Protein 3SO6 (pdb70)

CATH classification: 2.30.29.30

InterPro domains:
  IPR006020 PTB/PI domain [PF00640] (47-168)
  IPR006020 PTB/PI domain [PS01179] (44-168)
  IPR006020 PTB/PI domain [SM00462] (42-176)
  IPR011993 PH-like domain superfamily [G3DSA:2.30.29.30] (42-176)
  IPR051133 Adapter and Engulfment Domain-Containing Protein [PTHR11232] (22-300)

Radius of gyration: 14.36 Å; Cα contacts (8 Å, |Δi|>4): 363; chains: 2; bounding box: 28×32×41 Å

Secondary structure (DSSP, 8-state):
---EEEEEEEEEEEEESSS--HHHHHHHHHHHHHHHHHT-SPPEEEEEEEETTEEEEEETTT--EEEEEEGGGEEEEEE-SSSTTEEEEEEE-SSSS-EEEEEEE-SSHHHHHHHHHHHHHHHHHHHHHHHTT----/-EEEE-TTTT---

GO terms:
  GO:0005515 protein binding (F, IPI)
  GO:0030424 axon (C, IDA)

B-factor: mean 19.25, std 8.83, range [7.83, 61.53]

Solvent-accessible surface area: 8337 Å² total; per-residue (Å²): 64,100,32,82,91,30,94,10,88,52,23,15,81,24,92,7,148,121,43,65,15,66,107,17,0,43,44,0,0,127,106,6,11,58,100,15,158,91,53,76,139,198,41,81,112,2,26,0,61,0,22,0,142,2,0,61,6,32,20,44,158,85,91,124,105,81,42,82,0,39,3,52,30,0,0,10,0,2,4,6,155,142,44,55,104,3,0,0,2,1,2,34,12,136,161,84,153,41,21,33,0,16,0,0,56,5,106,113,118,121,36,0,52,43,0,0,91,20,0,15,84,1,3,132,33,0,53,81,51,85,107,96,108,102,112,7,204,68,52,42,66,82,2,56,0,18,102,91,95,170

Nearest PDB structures (foldseek):
  3so6-assembly1_A  TM=1.007E+00  e=7.460E-27  Rattus norvegicus
  6itu-assembly1_A  TM=9.281E-01  e=2.981E-12  Homo sapiens
  5njk-assembly5_E  TM=9.097E-01  e=2.191E-11  Homo sapiens
  2m38-assembly1_A  TM=8.750E-01  e=4.644E-09  Homo sapiens
  2ela-assembly2_B  TM=8.813E-01  e=1.502E-07  Homo sapiens

Foldseek 3Di:
DAWDKDWWFWLFKDFFDDQDDLVGQQVGVVVSNVCSVVVPDGTFIWMWTAALQAIWIARVVVRHTPDGAGLVFWRDWDCHDPLLQKIWTWGADPVDGIIMIIITGHPDSVVSVVVRVRNVVSNVQNVVCVVVPHHGD/DDDDDDPCVPVDD

Sequence (150 aa):
MEGMVFSLKYLGMTLVEERPKGEELSAAAVKRIVATAKASGKKLQKVTLKVSPRRGIILTDSLTSQQLIENVSIYRISYYCTADKMMHDKVFAYIAQSQQNESLECHAFLCTKRKVAQAVTLTVAQAFKVAFEFWQVSLVPRSINNFDNPVYQKTTT

Organism: Rattus norvegicus (NCBI:txid10116)

Structure (mmCIF, N/CA/C/O backbone):
data_3SO6
#
_entry.id   3SO6
#
_cell.length_a   29.097
_cell.length_b   59.095
_cell.length_c   77.083
_cell.angle_alpha   90.000
_cell.angle_beta   90.000
_cell.angle_gamma   90.000
#
_symmetry.space_group_name_H-M   'P 21 21 21'
#
loop_
_entity.id
_entity.type
_entity.pdbx_description
1 polymer 'LDL receptor adaptor protein'
2 polymer 'Low-density lipoprotein receptor'
3 water water
#
loop_
_atom_site.group_PDB
_atom_site.id
_atom_site.type_symbol
_atom_site.label_atom_id
_atom_site.label_alt_id
_atom_site.label_comp_id
_atom_site.label_asym_id
_atom_site.label_entity_id
_atom_site.label_seq_id
_atom_site.pdbx_PDB_ins_code
_atom_site.Cartn_x
_atom_site.Cartn_y
_atom_site.Cartn_z
_atom_site.occupancy
_atom_site.B_iso_or_equiv
_atom_site.auth_seq_id
_atom_site.auth_comp_id
_atom_site.auth_asym_id
_atom_site.auth_atom_id
_atom_site.pdbx_PDB_model_num
ATOM 1 N N . MET A 1 1 ? 16.035 40.591 17.723 1.00 24.84 42 MET A N 1
ATOM 2 C CA . MET A 1 1 ? 16.339 41.312 16.433 1.00 23.48 42 MET A CA 1
ATOM 3 C C . MET A 1 1 ? 17.648 40.826 15.892 1.00 24.65 42 MET A C 1
ATOM 4 O O . MET A 1 1 ? 18.700 41.104 16.493 1.00 27.69 42 MET A O 1
ATOM 9 N N . GLU A 1 2 ? 17.608 40.222 14.699 1.00 27.30 43 GLU A N 1
ATOM 10 C CA . GLU A 1 2 ? 18.826 39.793 14.017 1.00 28.61 43 GLU A CA 1
ATOM 11 C C . GLU A 1 2 ? 19.492 41.063 13.458 1.00 27.14 43 GLU A C 1
ATOM 12 O O . GLU A 1 2 ? 18.766 41.967 13.023 1.00 28.63 43 GLU A O 1
ATOM 15 N N . GLY A 1 3 ? 20.822 41.176 13.575 1.00 27.41 44 GLY A N 1
ATOM 16 C CA . GLY A 1 3 ? 21.612 42.323 13.024 1.00 26.26 44 GLY A CA 1
ATOM 17 C C . GLY A 1 3 ? 21.566 42.382 11.495 1.00 24.07 44 GLY A C 1
ATOM 18 O O . GLY A 1 3 ? 21.866 41.420 10.793 1.00 28.53 44 GLY A O 1
ATOM 19 N N . MET A 1 4 ? 21.194 43.537 10.983 1.00 19.82 45 MET A N 1
ATOM 20 C CA . MET A 1 4 ? 20.948 43.741 9.572 1.00 17.70 45 MET A CA 1
ATOM 21 C C . MET A 1 4 ? 22.078 44.553 8.981 1.00 17.23 45 MET A C 1
ATOM 22 O O . MET A 1 4 ? 22.540 45.520 9.559 1.00 18.03 45 MET A O 1
ATOM 27 N N . VAL A 1 5 ? 22.477 44.172 7.777 1.00 17.60 46 VAL A N 1
ATOM 28 C CA . VAL A 1 5 ? 23.670 44.712 7.108 1.00 17.49 46 VAL A CA 1
ATOM 29 C C . VAL A 1 5 ? 23.264 45.553 5.895 1.00 17.32 46 VAL A C 1
ATOM 30 O O . VAL A 1 5 ? 22.414 45.117 5.106 1.00 19.46 46 VAL A O 1
ATOM 34 N N . PHE A 1 6 ? 23.848 46.744 5.759 1.00 15.38 47 PHE A N 1
ATOM 35 C CA . PHE A 1 6 ? 23.653 47.603 4.606 1.00 13.94 47 PHE A CA 1
ATOM 36 C C . PHE A 1 6 ? 24.989 48.045 4.086 1.00 14.72 47 PHE A C 1
ATOM 37 O O . PHE A 1 6 ? 25.880 48.414 4.860 1.00 17.90 47 PHE A O 1
ATOM 45 N N . SER A 1 7 ? 25.116 48.057 2.763 1.00 18.03 48 SER A N 1
ATOM 46 C CA . SER A 1 7 ? 26.399 48.425 2.139 1.00 17.74 48 SER A CA 1
ATOM 47 C C . SER A 1 7 ? 26.181 49.797 1.494 1.00 18.22 48 SER A C 1
ATOM 48 O O . SER A 1 7 ? 25.549 49.864 0.449 1.00 18.82 48 SER A O 1
ATOM 51 N N . LEU A 1 8 ? 26.670 50.860 2.126 1.00 14.84 49 LEU A N 1
ATOM 52 C CA . LEU A 1 8 ? 26.356 52.235 1.780 1.00 14.54 49 LEU A CA 1
ATOM 53 C C . LEU A 1 8 ? 27.680 52.999 1.435 1.00 14.65 49 LEU A C 1
ATOM 54 O O . LEU A 1 8 ? 28.777 52.418 1.393 1.00 15.41 49 LEU A O 1
ATOM 59 N N . LYS A 1 9 ? 27.536 54.268 1.087 1.00 14.54 50 LYS A N 1
ATOM 60 C CA . LYS A 1 9 ? 28.682 55.137 0.865 1.00 13.09 50 LYS A CA 1
ATOM 61 C C . LYS A 1 9 ? 28.661 56.205 1.944 1.00 13.22 50 LYS A C 1
ATOM 62 O O . LYS A 1 9 ? 27.597 56.724 2.272 1.00 15.56 50 LYS A O 1
ATOM 68 N N . TYR A 1 10 ? 29.818 56.504 2.576 1.00 13.31 51 TYR A N 1
ATOM 69 C CA . TYR A 1 10 ? 29.894 57.476 3.667 1.00 13.57 51 TYR A CA 1
ATOM 70 C C . TYR A 1 10 ? 30.067 58.875 3.109 1.00 11.90 51 TYR A C 1
ATOM 71 O O . TYR A 1 10 ? 31.015 59.160 2.400 1.00 14.78 51 TYR A O 1
ATOM 80 N N . LEU A 1 11 ? 29.0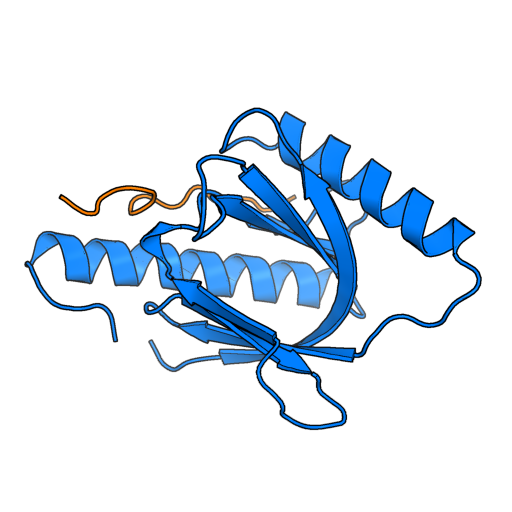93 59.745 3.385 1.00 12.59 52 LEU A N 1
ATOM 81 C CA . LEU A 1 11 ? 29.224 61.138 2.938 1.00 12.50 52 LEU A CA 1
ATOM 82 C C . LEU A 1 11 ? 30.116 61.984 3.840 1.00 12.84 52 LEU A C 1
ATOM 83 O O . LEU A 1 11 ? 30.860 62.848 3.329 1.00 16.01 52 LEU A O 1
ATOM 88 N N . GLY A 1 12 ? 30.081 61.741 5.126 1.00 12.83 53 GLY A N 1
ATOM 89 C CA . GLY A 1 12 ? 30.847 62.529 6.059 1.00 13.01 53 GLY A CA 1
ATOM 90 C C . GLY A 1 12 ? 30.024 62.888 7.298 1.00 10.05 53 GLY A C 1
ATOM 91 O O . GLY A 1 12 ? 28.927 62.343 7.531 1.00 11.09 53 GLY A O 1
ATOM 92 N N . MET A 1 13 ? 30.601 63.789 8.073 1.00 12.72 54 MET A N 1
ATOM 93 C CA . MET A 1 13 ? 30.007 64.191 9.353 1.00 13.73 54 MET A CA 1
ATOM 94 C C . MET A 1 13 ? 30.086 65.683 9.527 1.00 11.66 54 MET A C 1
ATOM 95 O O . MET A 1 13 ? 30.937 66.365 8.941 1.00 15.50 54 MET A O 1
ATOM 100 N N . THR A 1 14 ? 29.199 66.156 10.366 1.00 12.90 55 THR A N 1
ATOM 101 C CA . THR A 1 14 ? 29.252 67.537 10.854 1.00 12.48 55 THR A CA 1
ATOM 102 C C . THR A 1 14 ? 28.770 67.580 12.279 1.00 12.33 55 THR A C 1
ATOM 103 O O . THR A 1 14 ? 27.944 66.745 12.683 1.00 14.36 55 THR A O 1
ATOM 107 N N . LEU A 1 15 ? 29.214 68.525 13.079 1.00 14.78 56 LEU A N 1
ATOM 108 C CA . LEU A 1 15 ? 28.714 68.694 14.479 1.00 14.86 56 LEU A CA 1
ATOM 109 C C . LEU A 1 15 ? 27.311 69.296 14.457 1.00 14.32 56 LEU A C 1
ATOM 110 O O . LEU A 1 15 ? 26.934 70.076 13.544 1.00 17.52 56 LEU A O 1
ATOM 115 N N . VAL A 1 16 ? 26.498 68.939 15.435 1.00 13.40 57 VAL A N 1
ATOM 116 C CA . VAL A 1 16 ? 25.195 69.558 15.627 1.00 14.51 57 VAL A CA 1
ATOM 117 C C . VAL A 1 16 ? 25.127 70.055 17.068 1.00 12.15 57 VAL A C 1
ATOM 118 O O . VAL A 1 16 ? 25.828 69.530 17.953 1.00 14.59 57 VAL A O 1
ATOM 122 N N . GLU A 1 17 ? 24.232 70.993 17.320 1.00 14.58 58 GLU A N 1
ATOM 123 C CA A GLU A 1 17 ? 24.270 71.569 18.671 0.50 15.48 58 GLU A CA 1
ATOM 124 C CA B GLU A 1 17 ? 24.131 71.700 18.620 0.50 14.53 58 GLU A CA 1
ATOM 125 C C . GLU A 1 17 ? 23.266 70.978 19.660 1.00 15.63 58 GLU A C 1
ATOM 126 O O . GLU A 1 17 ? 23.416 71.237 20.881 1.00 16.52 58 GLU A O 1
ATOM 137 N N . ARG A 1 18 ? 22.353 70.129 19.179 1.00 13.42 59 ARG A N 1
ATOM 138 C CA . ARG A 1 18 ? 21.365 69.480 20.029 1.00 14.29 59 ARG A CA 1
ATOM 139 C C . ARG A 1 18 ? 21.214 68.063 19.515 1.00 14.18 59 ARG A C 1
ATOM 140 O O . ARG A 1 18 ? 21.573 67.826 18.330 1.00 14.59 59 ARG A O 1
ATOM 148 N N . PRO A 1 19 ? 20.707 67.134 20.366 1.00 15.33 60 PRO A N 1
ATOM 149 C CA . PRO A 1 19 ? 20.726 65.722 19.903 1.00 14.25 60 PRO A CA 1
ATOM 150 C C . PRO A 1 19 ? 19.565 65.278 18.978 1.00 13.84 60 PRO A C 1
ATOM 151 O O . PRO A 1 19 ? 19.658 64.234 18.310 1.00 14.42 60 PRO A O 1
ATOM 155 N N . LYS A 1 20 ? 18.461 65.995 18.980 1.00 17.01 61 LYS A N 1
ATOM 156 C CA . LYS A 1 20 ? 17.286 65.400 18.335 1.00 19.12 61 LYS A CA 1
ATOM 157 C C . LYS A 1 20 ? 16.521 66.412 17.649 1.00 20.31 61 LYS A C 1
ATOM 158 O O . LYS A 1 20 ? 16.267 67.486 18.212 1.00 24.43 61 LYS A O 1
ATOM 164 N N . GLY A 1 21 ? 16.046 66.084 16.454 1.00 16.49 62 GLY A N 1
ATOM 165 C CA . GLY A 1 21 ? 15.145 66.931 15.746 1.00 16.63 62 GLY A CA 1
ATOM 166 C C . GLY A 1 21 ? 15.487 67.036 14.284 1.00 14.00 62 GLY A C 1
ATOM 167 O O . GLY A 1 21 ? 16.638 67.175 13.836 1.00 14.05 62 GLY A O 1
ATOM 168 N N . GLU A 1 22 ? 14.408 67.123 13.528 1.00 13.07 63 GLU A N 1
ATOM 169 C CA . GLU A 1 22 ? 14.567 67.145 12.099 1.00 13.39 63 GLU A CA 1
ATOM 170 C C . GLU A 1 22 ? 15.195 68.458 11.582 1.00 12.16 63 GLU A C 1
ATOM 171 O O . GLU A 1 22 ? 15.820 68.522 10.493 1.00 13.33 63 GLU A O 1
ATOM 177 N N . GLU A 1 23 ? 14.986 69.539 12.375 1.00 11.31 64 GLU A N 1
ATOM 178 C CA . GLU A 1 23 ? 15.587 70.803 11.944 1.00 12.28 64 GLU A CA 1
ATOM 179 C C . GLU A 1 23 ? 17.118 70.707 11.941 1.00 13.86 64 GLU A C 1
ATOM 180 O O . GLU A 1 23 ? 17.830 71.300 11.083 1.00 15.82 64 GLU A O 1
ATOM 186 N N . LEU A 1 24 ? 17.623 69.942 12.884 1.00 12.43 65 LEU A N 1
ATOM 187 C CA . LEU A 1 24 ? 19.042 69.749 13.053 1.00 14.49 65 LEU A CA 1
ATOM 188 C C . LEU A 1 24 ? 19.564 68.843 11.976 1.00 12.29 65 LEU A C 1
ATOM 189 O O . LEU A 1 24 ? 20.613 69.126 11.362 1.00 12.19 65 LEU A O 1
ATOM 194 N N . SER A 1 25 ? 18.895 67.697 11.801 1.00 12.51 66 SER A N 1
ATOM 195 C CA . SER A 1 25 ? 19.400 66.727 10.841 1.00 11.32 66 SER A CA 1
ATOM 196 C C . SER A 1 25 ? 19.307 67.256 9.420 1.00 10.61 66 SER A C 1
ATOM 197 O O . SER A 1 25 ? 20.190 66.960 8.617 1.00 11.79 66 SER A O 1
ATOM 200 N N . ALA A 1 26 ? 18.214 67.951 9.102 1.00 9.94 67 ALA A N 1
ATOM 201 C CA . ALA A 1 26 ? 18.079 68.469 7.740 1.00 10.21 67 ALA A CA 1
ATOM 202 C C . ALA A 1 26 ? 19.242 69.385 7.421 1.00 10.63 67 ALA A C 1
ATOM 203 O O . ALA A 1 26 ? 19.807 69.319 6.336 1.00 11.78 67 ALA A O 1
ATOM 205 N N . ALA A 1 27 ? 19.585 70.306 8.347 1.00 10.85 68 ALA A N 1
ATOM 206 C CA . ALA A 1 27 ? 20.672 71.248 8.061 1.00 11.15 68 ALA A CA 1
ATOM 207 C C . ALA A 1 27 ? 21.993 70.556 8.016 1.00 10.00 68 ALA A C 1
ATOM 208 O O . ALA A 1 27 ? 22.866 70.878 7.198 1.00 11.38 68 ALA A O 1
ATOM 210 N N . ALA A 1 28 ? 22.179 69.528 8.848 1.00 10.59 69 ALA A N 1
ATOM 211 C CA . ALA A 1 28 ? 23.457 68.806 8.907 1.00 10.58 69 ALA A CA 1
ATOM 212 C C . ALA A 1 28 ? 23.648 68.077 7.565 1.00 10.18 69 ALA A C 1
ATOM 213 O O . ALA A 1 28 ? 24.748 68.068 7.034 1.00 11.16 69 ALA A O 1
ATOM 215 N N . VAL A 1 29 ? 22.610 67.380 7.133 1.00 9.78 70 VAL A N 1
ATOM 216 C CA . VAL A 1 29 ? 22.708 66.606 5.908 1.00 9.16 70 VAL A CA 1
ATOM 217 C C . VAL A 1 29 ? 22.982 67.591 4.762 1.00 10.35 70 VAL A C 1
ATOM 218 O O . VAL A 1 29 ? 23.787 67.273 3.875 1.00 10.85 70 VAL A O 1
ATOM 222 N N . LYS A 1 30 ? 22.345 68.779 4.735 1.00 10.57 71 LYS A N 1
ATOM 223 C CA . LYS A 1 30 ? 22.622 69.719 3.667 1.00 12.13 71 LYS A CA 1
ATOM 224 C C . LYS A 1 30 ? 24.123 70.055 3.630 1.00 11.55 71 LYS A C 1
ATOM 225 O O . LYS A 1 30 ? 24.743 70.106 2.555 1.00 12.73 71 LYS A O 1
ATOM 231 N N . ARG A 1 31 ? 24.724 70.299 4.802 1.00 12.00 72 ARG A N 1
ATOM 232 C CA . ARG A 1 31 ? 26.110 70.673 4.869 1.00 13.17 72 ARG A CA 1
ATOM 233 C C . ARG A 1 31 ? 26.990 69.533 4.422 1.00 11.36 72 ARG A C 1
ATOM 234 O O . ARG A 1 31 ? 27.973 69.762 3.659 1.00 12.54 72 ARG A O 1
ATOM 242 N N . ILE A 1 32 ? 26.714 68.314 4.933 1.00 10.37 73 ILE A N 1
ATOM 243 C CA . ILE A 1 32 ? 27.590 67.197 4.625 1.00 10.83 73 ILE A CA 1
ATOM 244 C C . ILE A 1 32 ? 27.503 66.908 3.122 1.00 9.94 73 ILE A C 1
ATOM 245 O O . ILE A 1 32 ? 28.530 66.629 2.504 1.00 10.83 73 ILE A O 1
ATOM 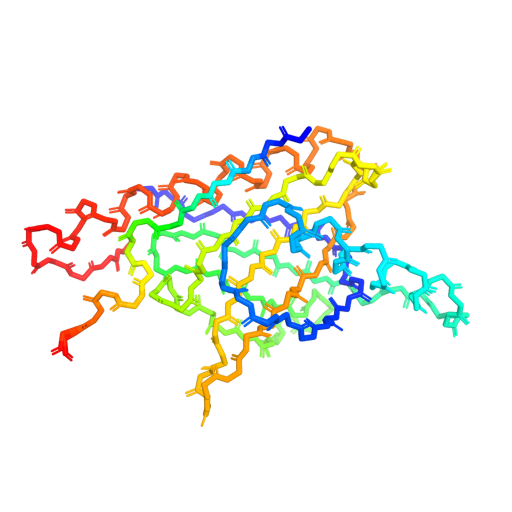250 N N . VAL A 1 33 ? 26.322 66.887 2.559 1.00 10.18 74 VAL A N 1
ATOM 251 C CA . VAL A 1 33 ? 26.196 66.608 1.109 1.00 10.96 74 VAL A CA 1
ATOM 252 C C . VAL A 1 33 ? 26.952 67.660 0.268 1.00 9.43 74 VAL A C 1
ATOM 253 O O . VAL A 1 33 ? 27.641 67.313 -0.668 1.00 10.46 74 VAL A O 1
ATOM 257 N N . ALA A 1 34 ? 26.839 68.944 0.620 1.00 10.56 75 ALA A N 1
ATOM 258 C CA . ALA A 1 34 ? 27.496 69.999 -0.186 1.00 11.07 75 ALA A CA 1
ATOM 259 C C . ALA A 1 34 ? 29.029 69.782 -0.076 1.00 9.76 75 ALA A C 1
ATOM 260 O O . ALA A 1 34 ? 29.736 69.904 -1.093 1.00 11.92 75 ALA A O 1
ATOM 262 N N . THR A 1 35 ? 29.521 69.470 1.118 1.00 10.83 76 THR A N 1
ATOM 263 C CA . THR A 1 35 ? 31.012 69.222 1.276 1.00 13.00 76 THR A CA 1
ATOM 264 C C . THR A 1 35 ? 31.454 68.031 0.464 1.00 11.58 76 THR A C 1
ATOM 265 O O . THR A 1 35 ? 32.459 68.087 -0.227 1.00 14.77 76 THR A O 1
ATOM 269 N N . ALA A 1 36 ? 30.638 66.969 0.418 1.00 12.33 77 ALA A N 1
ATOM 270 C CA . ALA A 1 36 ? 31.054 65.770 -0.302 1.00 11.59 77 ALA A CA 1
ATOM 271 C C . ALA A 1 36 ? 31.054 66.073 -1.792 1.00 12.35 77 ALA A C 1
ATOM 272 O O . ALA A 1 36 ? 31.965 65.626 -2.528 1.00 14.25 77 ALA A O 1
ATOM 274 N N . LYS A 1 37 ? 30.030 66.779 -2.314 1.00 11.55 78 LYS A N 1
ATOM 275 C CA . LYS A 1 37 ? 29.995 67.089 -3.739 1.00 12.10 78 LYS A CA 1
ATOM 276 C C . LYS A 1 37 ? 31.163 67.922 -4.118 1.00 12.45 78 LYS A C 1
ATOM 277 O O . LYS A 1 37 ? 31.635 67.774 -5.245 1.00 14.23 78 LYS A O 1
ATOM 283 N N . ALA A 1 38 ? 31.626 68.824 -3.256 1.00 13.62 79 ALA A N 1
ATOM 284 C CA . ALA A 1 38 ? 32.710 69.724 -3.657 1.00 15.53 79 ALA A CA 1
ATOM 285 C C . ALA A 1 38 ? 34.059 69.026 -3.530 1.00 18.14 79 ALA A C 1
ATOM 286 O O . ALA A 1 38 ? 35.087 69.609 -3.940 1.00 21.67 79 ALA A O 1
ATOM 288 N N . SER A 1 39 ? 34.092 67.790 -3.001 1.00 19.36 80 SER A N 1
ATOM 289 C CA . SER A 1 39 ? 35.347 67.157 -2.618 1.00 20.98 80 SER A CA 1
ATOM 290 C C . SER A 1 39 ? 36.153 66.705 -3.835 1.00 21.29 80 SER A C 1
ATOM 291 O O . SER A 1 39 ? 37.398 66.606 -3.753 1.00 22.40 80 SER A O 1
ATOM 294 N N . GLY A 1 40 ? 35.480 66.425 -4.950 1.00 20.77 81 GLY A N 1
ATOM 295 C CA . GLY A 1 40 ? 36.150 65.847 -6.110 1.00 21.90 81 GLY A CA 1
ATOM 296 C C . GLY A 1 40 ? 36.643 64.428 -5.919 1.00 22.59 81 GLY A C 1
ATOM 297 O O . GLY A 1 40 ? 37.458 63.943 -6.717 1.00 25.50 81 GLY A O 1
ATOM 298 N N . LYS A 1 41 ? 36.164 63.740 -4.879 1.00 21.91 82 LYS A N 1
ATOM 299 C CA . LYS A 1 41 ? 36.613 62.379 -4.532 1.00 23.43 82 LYS A CA 1
ATOM 300 C C . LYS A 1 41 ? 35.431 61.422 -4.490 1.00 21.68 82 LYS A C 1
ATOM 301 O O . LYS A 1 41 ? 34.378 61.758 -3.966 1.00 23.88 82 LYS A O 1
ATOM 306 N N . LYS A 1 42 ? 35.642 60.187 -4.902 1.00 21.86 83 LYS A N 1
ATOM 307 C CA . LYS A 1 42 ? 34.662 59.114 -4.715 1.00 21.57 83 LYS A CA 1
ATOM 308 C C . LYS A 1 42 ? 34.492 58.821 -3.222 1.00 19.17 83 LYS A C 1
ATOM 309 O O . LYS A 1 42 ? 35.447 58.960 -2.437 1.00 19.97 83 LYS A O 1
ATOM 315 N N . LEU A 1 43 ? 33.285 58.515 -2.815 1.00 17.42 84 LEU A N 1
ATOM 316 C CA . LEU A 1 43 ? 32.993 58.241 -1.422 1.00 17.12 84 LEU A CA 1
ATOM 317 C C . LEU A 1 43 ? 33.544 56.903 -0.928 1.00 16.33 84 LEU A C 1
ATOM 318 O O . LEU A 1 43 ? 33.539 55.936 -1.664 1.00 19.11 84 LEU A O 1
ATOM 323 N N . GLN A 1 44 ? 33.900 56.846 0.363 1.00 15.88 85 GLN A N 1
ATOM 324 C CA . GLN A 1 44 ? 34.334 55.575 1.015 1.00 14.02 85 GLN A CA 1
ATOM 325 C C . GLN A 1 44 ? 33.138 54.642 1.130 1.00 14.22 85 GLN A C 1
ATOM 326 O O . GLN A 1 44 ? 32.098 55.039 1.640 1.00 16.62 85 GLN A O 1
ATOM 332 N N . LYS A 1 45 ? 33.306 53.378 0.714 1.00 15.96 86 LYS A N 1
ATOM 333 C CA . LYS A 1 45 ? 32.276 52.374 0.857 1.00 16.02 86 LYS A CA 1
ATOM 334 C C . LYS A 1 45 ? 32.291 51.878 2.313 1.00 16.73 86 LYS A C 1
ATOM 335 O O . LYS A 1 45 ? 33.353 51.476 2.838 1.00 17.48 86 LYS A O 1
ATOM 341 N N . VAL A 1 46 ? 31.158 52.004 2.975 1.00 18.11 87 VAL A N 1
ATOM 342 C CA . VAL A 1 46 ? 31.069 51.569 4.334 1.00 18.32 87 VAL A CA 1
ATOM 343 C C . VAL A 1 46 ? 29.908 50.619 4.517 1.00 18.44 87 VAL A C 1
ATOM 344 O O . VAL A 1 46 ? 28.837 50.849 3.935 1.00 20.77 87 VAL A O 1
ATOM 348 N N . THR A 1 47 ? 30.093 49.618 5.375 1.00 16.12 88 THR A N 1
ATOM 349 C CA . THR A 1 47 ? 29.048 48.676 5.754 1.00 17.76 88 THR A CA 1
ATOM 350 C C . THR A 1 47 ? 28.550 48.990 7.125 1.00 16.23 88 THR A C 1
ATOM 351 O O . THR A 1 47 ? 29.311 49.294 8.017 1.00 17.81 88 THR A O 1
ATOM 355 N N . LEU A 1 48 ? 27.224 49.078 7.241 1.00 16.55 89 LEU A N 1
ATOM 356 C CA . LEU A 1 48 ? 26.575 49.289 8.544 1.00 16.09 89 LEU A CA 1
ATOM 357 C C . LEU A 1 48 ? 25.890 47.992 8.983 1.00 16.92 89 LEU A C 1
ATOM 358 O O . LEU A 1 48 ? 25.117 47.407 8.218 1.00 18.87 89 LEU A O 1
ATOM 363 N N . LYS A 1 49 ? 26.162 47.563 10.206 1.00 16.01 90 LYS A N 1
ATOM 364 C CA . LYS A 1 49 ? 25.453 46.411 10.794 1.00 15.05 90 LYS A CA 1
ATOM 365 C C . LYS A 1 49 ? 24.673 46.954 11.992 1.00 14.00 90 LYS A C 1
ATOM 366 O O . LYS A 1 49 ? 25.258 47.413 13.031 1.00 16.63 90 LYS A O 1
ATOM 370 N N . VAL A 1 50 ? 23.348 46.879 11.874 1.00 11.08 91 VAL A N 1
ATOM 371 C CA . VAL A 1 50 ? 22.430 47.542 12.854 1.00 11.75 91 VAL A CA 1
ATOM 372 C C . VAL A 1 50 ? 21.844 46.446 13.771 1.00 12.58 91 VAL A C 1
ATOM 373 O O . VAL A 1 50 ? 21.301 45.465 13.227 1.00 13.50 91 VAL A O 1
ATOM 377 N N . SER A 1 51 ? 21.950 46.626 15.077 1.00 12.70 92 SER A N 1
ATOM 378 C CA . SER A 1 51 ? 21.243 45.665 15.994 1.00 12.97 92 SER A CA 1
ATOM 379 C C . SER A 1 51 ? 20.915 46.454 17.227 1.00 11.83 92 SER A C 1
ATOM 380 O O . SER A 1 51 ? 21.248 47.643 17.324 1.00 11.93 92 SER A O 1
ATOM 383 N N . PRO A 1 52 ? 20.251 45.826 18.206 1.00 11.81 93 PRO A N 1
ATOM 384 C CA . PRO A 1 52 ? 19.919 46.581 19.432 1.00 11.05 93 PRO A CA 1
ATOM 385 C C . PRO A 1 52 ? 21.189 47.014 20.184 1.00 12.34 93 PRO A C 1
ATOM 386 O O . PRO A 1 52 ? 21.077 47.876 21.060 1.00 13.53 93 PRO A O 1
ATOM 390 N N . ARG A 1 53 ? 22.352 46.443 19.879 1.00 12.63 94 ARG A N 1
ATOM 391 C CA A ARG A 1 53 ? 23.630 46.856 20.474 0.50 12.70 94 ARG A CA 1
ATOM 392 C CA B ARG A 1 53 ? 23.562 46.932 20.571 0.50 13.29 94 ARG A CA 1
ATOM 393 C C . ARG A 1 53 ? 24.115 48.215 19.995 1.00 12.45 94 ARG A C 1
ATOM 394 O O . ARG A 1 53 ? 24.874 48.916 20.678 1.00 14.89 94 ARG A O 1
ATOM 409 N N . GLY A 1 54 ? 23.676 48.604 18.815 1.00 12.15 95 GLY A N 1
ATOM 410 C CA . GLY A 1 54 ? 24.192 49.805 18.146 1.00 14.15 95 GLY A CA 1
ATOM 411 C C . GLY A 1 54 ? 24.474 49.598 16.673 1.00 12.87 95 GLY A C 1
ATOM 412 O O . GLY A 1 54 ? 23.885 48.740 16.046 1.00 13.80 95 GLY A O 1
ATOM 413 N N . ILE A 1 55 ? 25.320 50.468 16.120 1.00 12.76 96 ILE A N 1
ATOM 414 C CA . ILE A 1 55 ? 25.639 50.378 14.713 1.00 13.90 96 ILE A CA 1
ATOM 415 C C . ILE A 1 55 ? 27.142 50.154 14.574 1.00 13.93 96 ILE A C 1
ATOM 416 O O . ILE A 1 55 ? 27.935 50.913 15.152 1.00 16.86 96 ILE A O 1
ATOM 421 N N . ILE A 1 56 ? 27.495 49.066 13.893 1.00 15.56 97 ILE A N 1
ATOM 422 C CA . ILE A 1 56 ? 28.907 48.758 13.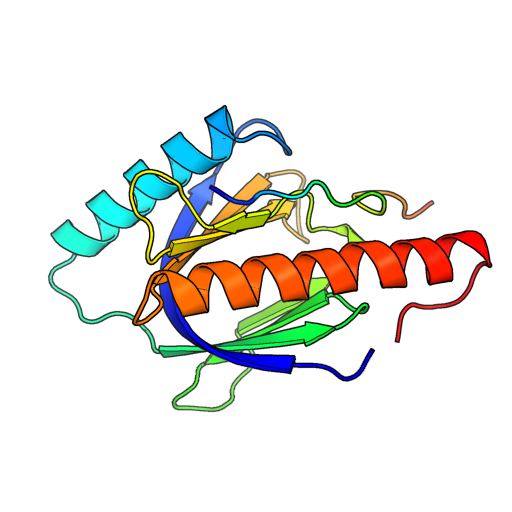621 1.00 15.92 97 ILE A CA 1
ATOM 423 C C . ILE A 1 56 ? 29.198 49.277 12.203 1.00 16.87 97 ILE A C 1
ATOM 424 O O . ILE A 1 56 ? 28.547 48.861 11.242 1.00 17.12 97 ILE A O 1
ATOM 429 N N . LEU A 1 57 ? 30.164 50.193 12.114 1.00 16.11 98 LEU A N 1
ATOM 430 C CA . LEU A 1 57 ? 30.595 50.717 10.817 1.00 16.66 98 LEU A CA 1
ATOM 431 C C . LEU A 1 57 ? 31.937 50.086 10.475 1.00 17.02 98 LEU A C 1
ATOM 432 O O . LEU A 1 57 ? 32.884 50.167 11.257 1.00 17.27 98 LEU A O 1
ATOM 437 N N . THR A 1 58 ? 31.984 49.454 9.310 1.00 15.92 99 THR A N 1
ATOM 438 C CA . THR A 1 58 ? 33.211 48.838 8.814 1.00 17.99 99 THR A CA 1
ATOM 439 C C . THR A 1 58 ? 33.521 49.334 7.445 1.00 19.32 99 THR A C 1
ATOM 440 O O . THR A 1 58 ? 32.628 49.656 6.616 1.00 20.09 99 THR A O 1
ATOM 444 N N . ASP A 1 59 ? 34.812 49.462 7.192 1.00 18.95 100 ASP A N 1
ATOM 445 C CA . ASP A 1 59 ? 35.281 49.873 5.900 1.00 18.74 100 ASP A CA 1
ATOM 446 C C . ASP A 1 59 ? 34.939 48.665 5.002 1.00 19.00 100 ASP A C 1
ATOM 447 O O . ASP A 1 59 ? 35.402 47.522 5.277 1.00 19.92 100 ASP A O 1
ATOM 452 N N . SER A 1 60 ? 34.237 48.859 3.903 1.00 19.73 101 SER A N 1
ATOM 453 C CA . SER A 1 60 ? 33.875 47.699 3.116 1.00 21.22 101 SER A CA 1
ATOM 454 C C . SER A 1 60 ? 35.059 47.006 2.419 1.00 21.83 101 SER A C 1
ATOM 455 O O . SER A 1 60 ? 35.097 45.759 2.348 1.00 23.85 101 SER A O 1
ATOM 458 N N . LEU A 1 61 ? 36.039 47.795 1.951 1.00 20.97 102 LEU A N 1
ATOM 459 C CA . LEU A 1 61 ? 37.196 47.195 1.246 1.00 22.74 102 LEU A CA 1
ATOM 460 C C . LEU A 1 61 ? 37.991 46.256 2.172 1.00 24.39 102 LEU A C 1
ATOM 461 O O . LEU A 1 61 ? 38.365 45.123 1.784 1.00 27.03 102 LEU A O 1
ATOM 466 N N . THR A 1 62 ? 38.274 46.710 3.391 1.00 23.49 103 THR A N 1
ATOM 467 C CA . THR A 1 62 ? 39.207 45.999 4.254 1.00 24.00 103 THR A CA 1
ATOM 468 C C . THR A 1 62 ? 38.495 45.128 5.337 1.00 24.09 103 THR A C 1
ATOM 469 O O . THR A 1 62 ? 39.160 44.325 6.025 1.00 24.24 103 THR A O 1
ATOM 473 N N . SER A 1 63 ? 37.175 45.356 5.537 1.00 22.97 104 SER A N 1
ATOM 474 C CA . SER A 1 63 ? 36.384 44.792 6.650 1.00 21.43 104 SER A CA 1
ATOM 475 C C . SER A 1 63 ? 36.960 45.298 7.943 1.00 22.55 104 SER A C 1
ATOM 476 O O . SER A 1 63 ? 36.622 44.798 9.020 1.00 24.85 104 SER A O 1
ATOM 479 N N . GLN A 1 64 ? 37.763 46.331 7.906 1.00 18.13 105 GLN A N 1
ATOM 480 C CA A GLN A 1 64 ? 38.323 46.865 9.200 0.50 19.35 105 GLN A CA 1
ATOM 481 C CA B GLN A 1 64 ? 38.274 46.836 9.180 0.50 19.50 105 GLN A CA 1
ATOM 482 C C . GLN A 1 64 ? 37.245 47.697 9.926 1.00 18.60 105 GLN A C 1
ATOM 483 O O . GLN A 1 64 ? 36.477 48.508 9.297 1.00 19.73 105 GLN A O 1
ATOM 494 N N . LEU A 1 65 ? 37.218 47.644 11.239 1.00 18.39 106 LEU A N 1
ATOM 495 C CA . LEU A 1 65 ? 36.329 48.484 12.016 1.00 18.72 106 LEU A CA 1
ATOM 496 C C . LEU A 1 65 ? 36.650 49.955 11.855 1.00 18.62 106 LEU A C 1
ATOM 497 O O . LEU A 1 65 ? 37.794 50.324 11.922 1.00 18.80 106 LEU A O 1
ATOM 502 N N . ILE A 1 66 ? 35.614 50.742 11.592 1.00 19.12 107 ILE A N 1
ATOM 503 C CA . ILE A 1 66 ? 35.688 52.184 11.712 1.00 18.61 107 ILE A CA 1
ATOM 504 C C . ILE A 1 66 ? 35.268 52.621 13.106 1.00 18.48 107 ILE A C 1
ATOM 505 O O . ILE A 1 66 ? 36.018 53.345 13.793 1.00 22.14 107 ILE A O 1
ATOM 510 N N . GLU A 1 67 ? 34.055 52.180 13.507 1.00 18.12 108 GLU A N 1
ATOM 511 C CA . GLU A 1 67 ? 33.589 52.533 14.818 1.00 19.10 108 GLU A CA 1
ATOM 512 C C . GLU A 1 67 ? 32.447 51.625 15.188 1.00 17.81 108 GLU A C 1
ATOM 513 O O . GLU A 1 67 ? 31.621 51.332 14.357 1.00 17.80 108 GLU A O 1
ATOM 519 N N . ASN A 1 68 ? 32.453 51.129 16.410 1.00 16.94 109 ASN A N 1
ATOM 520 C CA . ASN A 1 68 ? 31.237 50.503 16.974 1.00 17.59 109 ASN A CA 1
ATOM 521 C C . ASN A 1 68 ? 30.512 51.570 17.789 1.00 17.63 109 ASN A C 1
ATOM 522 O O . ASN A 1 68 ? 31.048 52.072 18.821 1.00 22.42 109 ASN A O 1
ATOM 527 N N . VAL A 1 69 ? 29.330 51.983 17.318 1.00 13.89 110 VAL A N 1
ATOM 528 C CA . VAL A 1 69 ? 28.594 53.058 17.933 1.00 15.20 110 VAL A CA 1
ATOM 529 C C . VAL A 1 69 ? 27.569 52.464 18.889 1.00 13.84 110 VAL A C 1
ATOM 530 O O . VAL A 1 69 ? 26.520 51.935 18.433 1.00 14.85 110 VAL A O 1
ATOM 534 N N . SER A 1 70 ? 27.791 52.605 20.196 1.00 14.78 111 SER A N 1
ATOM 535 C CA . SER A 1 70 ? 26.856 52.044 21.192 1.00 14.91 111 SER A CA 1
ATOM 536 C C . SER A 1 70 ? 25.479 52.637 20.959 1.00 14.41 111 SER A C 1
ATOM 537 O O . SER A 1 70 ? 25.320 53.870 20.795 1.00 15.57 111 SER A O 1
ATOM 540 N N . ILE A 1 71 ? 24.452 51.807 21.113 1.00 13.87 112 ILE A N 1
ATOM 541 C CA . ILE A 1 71 ? 23.054 52.294 21.005 1.00 13.62 112 ILE A CA 1
ATOM 542 C C . ILE A 1 71 ? 22.799 53.453 21.972 1.00 13.70 112 ILE A C 1
ATOM 543 O O . ILE A 1 71 ? 22.013 54.328 21.631 1.00 13.06 112 ILE A O 1
ATOM 548 N N . TYR A 1 72 ? 23.452 53.474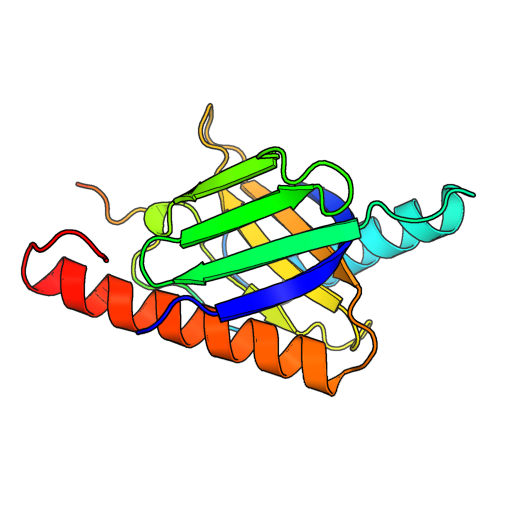 23.149 1.00 13.41 113 TYR A N 1
ATOM 549 C CA . TYR A 1 72 ? 23.162 54.532 24.124 1.00 13.31 113 TYR A CA 1
ATOM 550 C C . TYR A 1 72 ? 23.667 55.904 23.727 1.00 13.59 113 TYR A C 1
ATOM 551 O O . TYR A 1 72 ? 23.254 56.913 24.255 1.00 15.97 113 TYR A O 1
ATOM 560 N N . ARG A 1 73 ? 24.575 55.931 22.762 1.00 14.15 114 ARG A N 1
ATOM 561 C CA . ARG A 1 73 ? 25.107 57.180 22.236 1.00 13.08 114 ARG A CA 1
ATOM 562 C C . ARG A 1 73 ? 24.260 57.808 21.131 1.00 12.79 114 ARG A C 1
ATOM 563 O O . ARG A 1 73 ? 24.519 58.978 20.769 1.00 14.21 114 ARG A O 1
ATOM 571 N N . ILE A 1 74 ? 23.376 57.026 20.466 1.00 12.30 115 ILE A N 1
ATOM 572 C CA . ILE A 1 74 ? 22.710 57.478 19.234 1.00 11.39 115 ILE A CA 1
ATOM 573 C C . ILE A 1 74 ? 21.420 58.127 19.694 1.00 11.66 115 ILE A C 1
ATOM 574 O O . ILE A 1 74 ? 20.642 57.491 20.444 1.00 12.61 115 ILE A O 1
ATOM 579 N N . SER A 1 75 ? 21.207 59.393 19.333 1.00 9.86 116 SER A N 1
ATOM 580 C CA . SER A 1 75 ? 20.002 60.083 19.764 1.00 12.68 116 SER A CA 1
ATOM 581 C C . SER A 1 75 ? 18.910 60.052 18.776 1.00 10.94 116 SER A C 1
ATOM 582 O O . SER A 1 75 ? 17.737 60.165 19.161 1.00 11.72 116 SER A O 1
ATOM 585 N N . TYR A 1 76 ? 19.225 59.921 17.479 1.00 10.80 117 TYR A N 1
ATOM 586 C CA A TYR A 1 76 ? 18.228 60.269 16.429 0.50 10.49 117 TYR A CA 1
ATOM 587 C CA B TYR A 1 76 ? 18.234 60.232 16.450 0.50 10.89 117 TYR A CA 1
ATOM 588 C C . TYR A 1 76 ? 18.676 59.625 15.124 1.00 10.30 117 TYR A C 1
ATOM 589 O O . TYR A 1 76 ? 19.893 59.54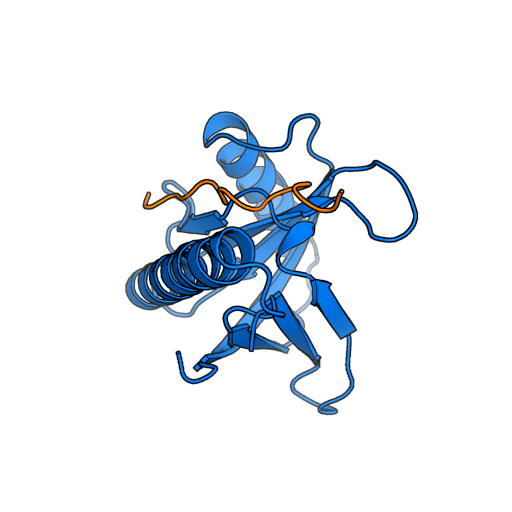3 14.871 1.00 10.23 117 TYR A O 1
ATOM 606 N N . CYS A 1 77 ? 17.731 59.267 14.259 1.00 8.57 118 CYS A N 1
ATOM 607 C CA . CYS A 1 77 ? 18.081 58.905 12.934 1.00 8.88 118 CYS A CA 1
ATOM 608 C C . CYS A 1 77 ? 17.031 59.391 11.945 1.00 10.16 118 CYS A C 1
ATOM 609 O O . CYS A 1 77 ? 15.908 59.681 12.337 1.00 10.66 118 CYS A O 1
ATOM 612 N N . THR A 1 78 ? 17.433 59.440 10.678 1.00 8.79 119 THR A N 1
ATOM 613 C CA . THR A 1 78 ? 16.591 60.051 9.640 1.00 9.09 119 THR A CA 1
ATOM 614 C C . THR A 1 78 ? 16.822 59.471 8.248 1.00 8.06 119 THR A C 1
ATOM 615 O O . THR A 1 78 ? 17.967 59.221 7.895 1.00 9.60 119 THR A O 1
ATOM 619 N N . ALA A 1 79 ? 15.737 59.329 7.488 1.00 10.10 120 ALA A N 1
ATOM 620 C CA . ALA A 1 79 ? 15.814 59.275 6.070 1.00 10.61 120 ALA A CA 1
ATOM 621 C C . ALA A 1 79 ? 15.485 60.729 5.648 1.00 10.62 120 ALA A C 1
ATOM 622 O O . ALA A 1 79 ? 14.339 61.191 5.856 1.00 12.88 120 ALA A O 1
ATOM 624 N N . ASP A 1 80 ? 16.463 61.458 5.135 1.00 11.67 121 ASP A N 1
ATOM 625 C CA . ASP A 1 80 ? 16.284 62.943 4.930 1.00 12.59 121 ASP A CA 1
ATOM 626 C C . ASP A 1 80 ? 15.183 63.270 3.918 1.00 12.67 121 ASP A C 1
ATOM 627 O O . ASP A 1 80 ? 14.973 62.532 2.950 1.00 13.40 121 ASP A O 1
ATOM 632 N N . LYS A 1 81 ? 14.454 64.368 4.170 1.00 12.55 122 LYS A N 1
ATOM 633 C CA . LYS A 1 81 ? 13.399 64.779 3.214 1.00 13.93 122 LYS A CA 1
ATOM 634 C C . LYS A 1 81 ? 13.966 65.335 1.925 1.00 15.11 122 LYS A C 1
ATOM 635 O O . LYS A 1 81 ? 13.587 64.895 0.832 1.00 16.66 122 LYS A O 1
ATOM 641 N N A MET A 1 82 ? 14.830 66.351 2.007 0.50 14.29 123 MET A N 1
ATOM 642 N N B MET A 1 82 ? 14.894 66.289 1.999 0.50 14.62 123 MET A N 1
ATOM 643 C CA A MET A 1 82 ? 15.341 66.985 0.796 0.50 14.68 123 MET A CA 1
ATOM 644 C CA B MET A 1 82 ? 15.330 66.983 0.791 0.50 15.52 123 MET A CA 1
ATOM 645 C C A MET A 1 82 ? 16.243 66.019 0.029 0.50 13.33 123 MET A C 1
ATOM 646 C C B MET A 1 82 ? 16.439 66.272 0.027 0.50 14.49 123 MET A C 1
ATOM 647 O O A MET A 1 82 ? 16.103 65.846 -1.193 0.50 13.50 123 MET A O 1
ATOM 648 O O B MET A 1 82 ? 16.613 66.533 -1.178 0.50 15.83 123 MET A O 1
ATOM 657 N N . HIS A 1 83 ? 17.212 65.436 0.717 1.00 12.56 124 HIS A N 1
ATOM 658 C CA . HIS A 1 83 ? 18.242 64.589 0.058 1.00 11.61 124 HIS A CA 1
ATOM 659 C C . HIS A 1 83 ? 17.790 63.169 0.343 1.00 11.76 124 HIS A C 1
ATOM 660 O O . HIS A 1 83 ? 18.248 62.525 1.310 1.00 11.48 124 HIS A O 1
ATOM 667 N N . ASP A 1 84 ? 16.783 62.719 -0.408 1.00 12.77 125 ASP A N 1
ATOM 668 C CA . ASP A 1 84 ? 16.016 61.530 -0.006 1.00 13.38 125 ASP A CA 1
ATOM 669 C C . ASP A 1 84 ? 16.726 60.202 -0.200 1.00 11.97 125 ASP A C 1
ATOM 670 O O . ASP A 1 84 ? 16.200 59.161 0.257 1.00 13.23 125 ASP A O 1
ATOM 675 N N . LYS A 1 85 ? 17.947 60.210 -0.771 1.00 12.02 126 LYS A N 1
ATOM 676 C CA . LYS A 1 85 ? 18.752 58.956 -0.758 1.00 11.38 126 LYS A CA 1
ATOM 677 C C . LYS A 1 85 ? 19.639 58.903 0.4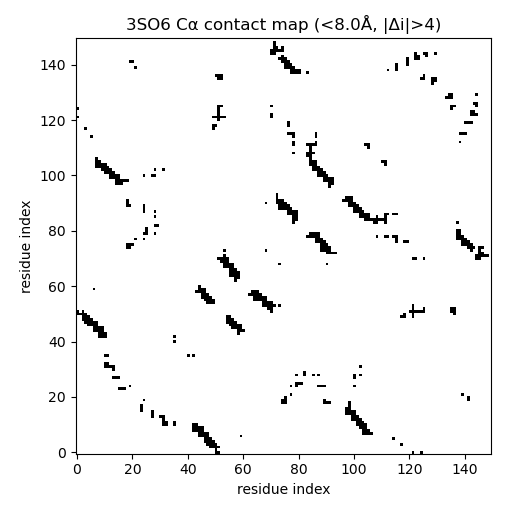65 1.00 9.85 126 LYS A C 1
ATOM 678 O O . LYS A 1 85 ? 20.451 57.953 0.588 1.00 10.84 126 LYS A O 1
ATOM 684 N N . VAL A 1 86 ? 19.520 59.869 1.390 1.00 10.30 127 VAL A N 1
ATOM 685 C CA . VAL A 1 86 ? 20.499 59.911 2.542 1.00 10.40 127 VAL A CA 1
ATOM 686 C C . VAL A 1 86 ? 19.853 59.403 3.821 1.00 8.92 127 VAL A C 1
ATOM 687 O O . VAL A 1 86 ? 18.748 59.833 4.158 1.00 10.38 127 VAL A O 1
ATOM 691 N N . PHE A 1 87 ? 20.573 58.475 4.434 1.00 8.86 128 PHE A N 1
ATOM 692 C CA . PHE A 1 87 ? 20.290 58.077 5.809 1.00 9.04 128 PHE A CA 1
ATOM 693 C C . PHE A 1 87 ? 21.328 58.765 6.722 1.00 8.01 128 PHE A C 1
ATOM 694 O O . PHE A 1 87 ? 22.531 58.795 6.360 1.00 9.58 128 PHE A O 1
ATOM 702 N N . ALA A 1 88 ? 20.898 59.265 7.873 1.00 7.83 129 ALA A N 1
ATOM 703 C CA . ALA A 1 88 ? 21.871 59.848 8.792 1.00 8.56 129 ALA A CA 1
ATOM 704 C C . ALA A 1 88 ? 21.477 59.506 10.219 1.00 8.58 129 ALA A C 1
ATOM 705 O O . ALA A 1 88 ? 20.277 59.295 10.566 1.00 9.45 129 ALA A O 1
ATOM 707 N N . TYR A 1 89 ? 22.469 59.517 11.082 1.00 10.11 130 TYR A N 1
ATOM 708 C CA . TYR A 1 89 ? 22.201 59.461 12.544 1.00 10.16 130 TYR A CA 1
ATOM 709 C C . TYR A 1 89 ? 22.906 60.534 13.278 1.00 9.71 130 TYR A C 1
ATOM 710 O O . TYR A 1 89 ? 23.901 61.100 12.737 1.00 11.09 130 TYR A O 1
ATOM 719 N N . ILE A 1 90 ? 22.440 60.870 14.473 1.00 10.82 131 ILE A N 1
ATOM 720 C CA . ILE A 1 90 ? 23.178 61.800 15.354 1.00 10.56 131 ILE A CA 1
ATOM 721 C C . ILE A 1 90 ? 23.659 60.906 16.537 1.00 11.53 131 ILE A C 1
ATOM 722 O O . ILE A 1 90 ? 22.826 60.155 17.121 1.00 11.76 131 ILE A O 1
ATOM 727 N N . ALA A 1 91 ? 24.927 61.064 16.957 1.00 12.43 132 ALA A N 1
ATOM 728 C CA . ALA A 1 91 ? 25.374 60.375 18.132 1.00 12.76 132 ALA A CA 1
ATOM 729 C C . ALA A 1 91 ? 26.359 61.226 18.866 1.00 13.04 132 ALA A C 1
ATOM 730 O O . ALA A 1 91 ? 27.168 61.932 18.246 1.00 15.88 132 ALA A O 1
ATOM 732 N N . GLN A 1 92 ? 26.313 61.121 20.189 1.00 14.21 133 GLN A N 1
ATOM 733 C CA . GLN A 1 92 ? 27.269 61.822 21.008 1.00 16.09 133 GLN A CA 1
ATOM 734 C C . GLN A 1 92 ? 28.600 61.048 20.871 1.00 16.52 133 GLN A C 1
ATOM 735 O O . GLN A 1 92 ? 28.642 59.808 20.811 1.00 18.40 133 GLN A O 1
ATOM 741 N N . SER A 1 93 ? 29.710 61.792 20.901 1.00 18.76 134 SER A N 1
ATOM 742 C CA . SER A 1 93 ? 31.062 61.208 20.724 1.00 20.67 134 SER A CA 1
ATOM 743 C C . SER A 1 93 ? 31.355 60.313 21.942 1.00 23.25 134 SER A C 1
ATOM 744 O O . SER A 1 93 ? 30.806 60.530 23.014 1.00 23.85 134 SER A O 1
ATOM 747 N N . GLN A 1 94 ? 32.227 59.337 21.789 1.00 24.20 135 GLN A N 1
ATOM 748 C CA . GLN A 1 94 ? 32.573 58.432 22.936 1.00 28.58 135 GLN A CA 1
ATOM 749 C C . GLN A 1 94 ? 33.552 59.097 23.877 1.00 30.65 135 GLN A C 1
ATOM 750 O O . GLN A 1 94 ? 33.633 58.762 25.082 1.00 32.22 135 GLN A O 1
ATOM 756 N N . GLN A 1 95 ? 34.291 60.061 23.329 1.00 32.14 136 GLN A N 1
ATOM 757 C CA . GLN A 1 95 ? 35.415 60.600 24.045 1.00 34.00 136 GLN A CA 1
ATOM 758 C C . GLN A 1 95 ? 35.145 61.952 24.697 1.00 33.76 136 GLN A C 1
ATOM 759 O O . GLN A 1 95 ? 35.902 62.373 25.573 1.00 35.82 136 GLN A O 1
ATOM 765 N N . ASN A 1 96 ? 34.031 62.594 24.345 1.00 32.91 137 ASN A N 1
ATOM 766 C CA . ASN A 1 96 ? 33.659 63.890 24.916 1.00 32.03 137 ASN A CA 1
ATOM 767 C C . ASN A 1 96 ? 32.193 64.156 24.625 1.00 30.54 137 ASN A C 1
ATOM 768 O O . ASN A 1 96 ? 31.506 63.257 24.116 1.00 30.69 137 ASN A O 1
ATOM 773 N N . GLU A 1 97 ? 31.692 65.350 24.954 1.00 28.97 138 GLU A N 1
ATOM 774 C CA . GLU A 1 97 ? 30.230 65.575 24.933 1.00 27.49 138 GLU A CA 1
ATOM 775 C C . GLU A 1 97 ? 29.667 66.064 23.595 1.00 25.44 138 GLU A C 1
ATOM 776 O O . GLU A 1 97 ? 28.466 66.328 23.504 1.00 24.54 138 GLU A O 1
ATOM 782 N N . SER A 1 98 ? 30.521 66.184 22.593 1.00 23.62 139 SER A N 1
ATOM 783 C CA . SER A 1 98 ? 30.064 66.752 21.318 1.00 21.91 139 SER A CA 1
ATOM 784 C C . SER A 1 98 ? 29.141 65.765 20.585 1.00 20.76 139 SER A C 1
ATOM 785 O O . SER A 1 98 ? 29.174 64.552 20.822 1.00 21.64 139 SER A O 1
ATOM 788 N N . LEU A 1 99 ? 28.318 66.335 19.737 1.00 17.04 140 LEU A N 1
ATOM 789 C CA . LEU A 1 99 ? 27.245 65.609 19.036 1.00 14.94 140 LEU A CA 1
ATOM 790 C C . LEU A 1 99 ? 27.572 65.650 17.566 1.00 15.59 140 LEU A C 1
ATOM 791 O O . LEU A 1 99 ? 27.815 66.736 17.016 1.00 17.04 140 LEU A O 1
ATOM 796 N N . GLU A 1 100 ? 27.595 64.473 16.932 1.00 15.62 141 GLU A N 1
ATOM 797 C CA . GLU A 1 100 ? 28.000 64.387 15.542 1.00 15.82 141 GLU A CA 1
ATOM 798 C C . GLU A 1 100 ? 26.859 63.797 14.676 1.00 14.06 141 GLU A C 1
ATOM 799 O O . GLU A 1 100 ? 26.287 62.746 15.043 1.00 13.94 141 GLU A O 1
ATOM 805 N N . CYS A 1 101 ? 26.608 64.388 13.496 1.00 12.42 142 CYS A N 1
ATOM 806 C CA . CYS A 1 101 ? 25.708 63.802 12.539 1.00 11.74 142 CYS A CA 1
ATOM 807 C C . CYS A 1 101 ? 26.571 63.134 11.477 1.00 10.51 142 CYS A C 1
ATOM 808 O O . CYS A 1 101 ? 27.430 63.807 10.862 1.00 11.90 142 CYS A O 1
ATOM 811 N N . HIS A 1 102 ? 26.296 61.843 11.268 1.00 10.78 143 HIS A N 1
ATOM 812 C CA . HIS A 1 102 ? 26.986 61.068 10.256 1.00 10.95 143 HIS A CA 1
ATOM 813 C C . HIS A 1 102 ? 26.004 60.639 9.148 1.00 10.49 143 HIS A C 1
ATOM 814 O O . HIS A 1 102 ? 24.912 60.128 9.449 1.00 11.71 143 HIS A O 1
ATOM 821 N N . ALA A 1 103 ? 26.337 60.949 7.871 1.00 9.80 144 ALA A N 1
ATOM 822 C CA . ALA A 1 103 ? 25.426 60.750 6.771 1.00 9.00 144 ALA A CA 1
ATOM 823 C C . ALA A 1 103 ? 25.959 59.764 5.746 1.00 9.09 144 ALA A C 1
ATOM 824 O O . ALA A 1 103 ? 27.173 59.737 5.481 1.00 10.75 144 ALA A O 1
ATOM 826 N N . PHE A 1 104 ? 25.029 58.958 5.198 1.00 9.50 145 PHE A N 1
ATOM 827 C CA . PHE A 1 104 ? 25.367 57.909 4.281 1.00 9.98 145 PHE A CA 1
ATOM 828 C C . PHE A 1 104 ? 24.469 57.999 3.068 1.00 9.23 145 PHE A C 1
ATOM 829 O O . PHE A 1 104 ? 23.240 58.212 3.164 1.00 10.68 145 PHE A O 1
ATOM 837 N N . LEU A 1 105 ? 25.064 57.806 1.895 1.00 11.01 146 LEU A N 1
ATOM 838 C CA . LEU A 1 105 ? 24.334 57.853 0.642 1.00 11.43 146 LEU A CA 1
ATOM 839 C C . LEU A 1 105 ? 23.938 56.401 0.259 1.00 12.76 146 LEU A C 1
ATOM 840 O O . LEU A 1 105 ? 24.793 55.474 0.266 1.00 13.45 146 LEU A O 1
ATOM 845 N N . CYS A 1 106 ? 22.638 56.233 -0.001 1.00 12.71 147 CYS A N 1
ATOM 846 C CA . CYS A 1 106 ? 22.070 54.953 -0.404 1.00 12.53 147 CYS A CA 1
ATOM 847 C C . CYS A 1 106 ? 21.858 55.041 -1.912 1.00 14.68 147 CYS A C 1
ATOM 848 O O . CYS A 1 106 ? 21.792 56.114 -2.518 1.00 15.72 147 CYS A O 1
ATOM 851 N N . THR A 1 107 ? 21.619 53.903 -2.527 1.00 16.81 148 THR A N 1
ATOM 852 C CA . THR A 1 107 ? 21.258 53.907 -3.966 1.00 18.59 148 THR A CA 1
ATOM 853 C C . THR A 1 107 ? 19.926 54.506 -4.284 1.00 19.04 148 THR A C 1
ATOM 854 O O . THR A 1 107 ? 19.731 55.079 -5.414 1.00 21.80 148 THR A O 1
ATOM 858 N N . LYS A 1 108 ? 18.983 54.364 -3.379 1.00 18.95 149 LYS A N 1
ATOM 859 C CA . LYS A 1 108 ? 17.582 54.702 -3.634 1.00 16.80 149 LYS A CA 1
ATOM 860 C C . LYS A 1 108 ? 16.932 55.204 -2.336 1.00 15.55 149 LYS A C 1
ATOM 861 O O . LYS A 1 108 ? 17.379 54.827 -1.250 1.00 15.76 149 LYS A O 1
ATOM 867 N N . ARG A 1 109 ? 15.900 56.047 -2.489 1.00 16.57 150 ARG A N 1
ATOM 868 C CA . ARG A 1 109 ? 15.133 56.521 -1.387 1.00 16.22 150 ARG A CA 1
ATOM 869 C C . ARG A 1 109 ? 14.631 55.325 -0.564 1.00 15.09 150 ARG A C 1
ATOM 870 O O . ARG A 1 109 ? 14.594 55.383 0.664 1.00 15.64 150 ARG A O 1
ATOM 877 N N . LYS A 1 110 ? 14.199 54.231 -1.212 1.00 16.56 151 LYS A N 1
ATOM 878 C CA . LYS A 1 110 ? 13.692 53.092 -0.505 1.00 16.11 151 LYS A CA 1
ATOM 879 C C . LYS A 1 110 ? 14.717 52.468 0.431 1.00 14.38 151 LYS A C 1
ATOM 880 O O . LYS A 1 110 ? 14.357 51.916 1.502 1.00 15.15 151 LYS A O 1
ATOM 886 N N . VAL A 1 111 ? 15.993 52.471 0.037 1.00 13.67 152 VAL A N 1
ATOM 887 C CA . VAL A 1 111 ? 17.002 51.963 0.909 1.00 12.91 152 VAL A CA 1
ATOM 888 C C . VAL A 1 111 ? 17.206 52.909 2.104 1.00 10.65 152 VAL A C 1
ATOM 889 O O . VAL A 1 111 ? 17.320 52.410 3.205 1.00 12.29 152 VAL A O 1
ATOM 893 N N . ALA A 1 112 ? 17.229 54.231 1.910 1.00 11.07 153 ALA A N 1
ATOM 894 C CA . ALA A 1 112 ? 17.377 55.140 3.020 1.00 11.73 153 ALA A CA 1
ATOM 895 C C . ALA A 1 112 ? 16.243 54.942 4.031 1.00 11.19 153 ALA A C 1
ATOM 896 O O . ALA A 1 112 ? 16.440 54.894 5.266 1.00 10.98 153 ALA A O 1
ATOM 898 N N . GLN A 1 113 ? 15.043 54.693 3.531 1.00 10.85 154 GLN A N 1
ATOM 899 C CA . GLN A 1 113 ? 13.901 54.425 4.397 1.00 11.92 154 GLN A CA 1
ATOM 900 C C . GLN A 1 113 ? 14.099 53.102 5.151 1.00 10.30 154 GLN A C 1
ATOM 901 O O . GLN A 1 113 ? 13.787 53.001 6.355 1.00 11.86 154 GLN A O 1
ATOM 907 N N . ALA A 1 114 ? 14.558 52.069 4.445 1.00 11.77 155 ALA A N 1
ATOM 908 C CA . ALA A 1 114 ? 14.762 50.763 5.110 1.00 12.67 155 ALA A CA 1
ATOM 909 C C . ALA A 1 114 ? 15.777 50.857 6.210 1.00 12.00 155 ALA A C 1
ATOM 910 O O . ALA A 1 114 ? 15.649 50.227 7.276 1.00 11.11 155 ALA A O 1
ATOM 912 N N . VAL A 1 115 ? 16.851 51.568 5.968 1.00 11.27 156 VAL A N 1
ATOM 913 C CA . VAL A 1 115 ? 17.904 51.711 7.021 1.00 10.77 156 VAL A CA 1
ATOM 914 C C . VAL A 1 115 ? 17.309 52.430 8.238 1.00 9.67 156 VAL A C 1
ATOM 915 O O . VAL A 1 115 ? 17.487 51.961 9.377 1.00 9.53 156 VAL A O 1
ATOM 919 N N . THR A 1 116 ? 16.581 53.529 8.013 1.00 8.72 157 THR A N 1
ATOM 920 C CA . THR A 1 116 ? 16.000 54.297 9.127 1.00 8.86 157 THR A CA 1
ATOM 921 C C . THR A 1 116 ? 15.055 53.430 9.943 1.00 9.05 157 THR A C 1
A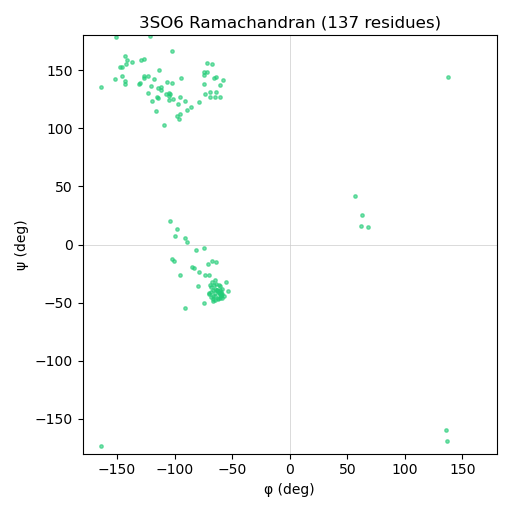TOM 922 O O . THR A 1 116 ? 15.048 53.476 11.178 1.00 9.85 157 THR A O 1
ATOM 926 N N . LEU A 1 117 ? 14.199 52.656 9.246 1.00 9.49 158 LEU A N 1
ATOM 927 C CA . LEU A 1 117 ? 13.222 51.809 9.926 1.00 9.68 158 LEU A CA 1
ATOM 928 C C . LEU A 1 117 ? 13.940 50.701 10.724 1.00 9.29 158 LEU A C 1
ATOM 929 O O . LEU A 1 117 ? 13.438 50.265 11.763 1.00 11.07 158 LEU A O 1
ATOM 934 N N . THR A 1 118 ? 15.056 50.209 10.206 1.00 9.20 159 THR A N 1
ATOM 935 C CA . THR A 1 118 ? 15.822 49.158 10.898 1.00 9.67 159 THR A CA 1
ATOM 936 C C . THR A 1 118 ? 16.442 49.768 12.169 1.00 9.08 1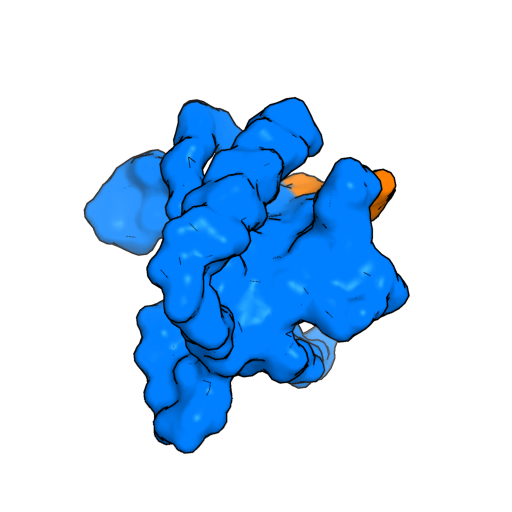59 THR A C 1
ATOM 937 O O . THR A 1 118 ? 16.434 49.125 13.229 1.00 9.93 159 THR A O 1
ATOM 941 N N . VAL A 1 119 ? 17.023 50.952 12.067 1.00 8.86 160 VAL A N 1
ATOM 942 C CA . VAL A 1 119 ? 17.563 51.643 13.248 1.00 9.67 160 VAL A CA 1
ATOM 943 C C . VAL A 1 119 ? 16.481 51.915 14.270 1.00 9.37 160 VAL A C 1
ATOM 944 O O . VAL A 1 119 ? 16.692 51.722 15.455 1.00 10.34 160 VAL A O 1
ATOM 948 N N . ALA A 1 120 ? 15.279 52.288 13.825 1.00 10.18 161 ALA A N 1
ATOM 949 C CA . ALA A 1 120 ? 14.158 52.482 14.761 1.00 10.33 161 ALA A CA 1
ATOM 950 C C . ALA A 1 120 ? 13.863 51.208 15.516 1.00 10.71 161 ALA A C 1
ATOM 951 O O . ALA A 1 120 ? 13.544 51.269 16.720 1.00 11.29 161 ALA A O 1
ATOM 953 N N . GLN A 1 121 ? 13.881 50.066 14.818 1.00 10.56 162 GLN A N 1
ATOM 954 C CA . GLN A 1 121 ? 13.698 48.814 15.518 1.00 11.73 162 GLN A CA 1
ATOM 955 C C . GLN A 1 121 ? 14.775 48.575 16.557 1.00 10.69 162 GLN A C 1
ATOM 956 O O . GLN A 1 121 ? 14.473 48.116 17.677 1.00 11.51 162 GLN A O 1
ATOM 962 N N . ALA A 1 122 ? 16.017 48.876 16.221 1.00 9.75 163 ALA A N 1
ATOM 963 C CA . ALA A 1 122 ? 17.083 48.714 17.196 1.00 9.75 163 ALA A CA 1
ATOM 964 C C . ALA A 1 122 ? 16.880 49.609 18.425 1.00 10.31 163 ALA A C 1
ATOM 965 O O . ALA A 1 122 ? 17.096 49.140 19.559 1.00 10.60 163 ALA A O 1
ATOM 967 N N . PHE A 1 123 ? 16.443 50.868 18.220 1.00 10.01 164 PHE A N 1
ATOM 968 C CA . PHE A 1 123 ? 16.178 51.744 19.369 1.00 10.19 164 PHE A CA 1
ATOM 969 C C . PHE A 1 123 ? 15.108 51.116 20.233 1.00 10.64 164 PHE A C 1
ATOM 970 O O . PHE A 1 123 ? 15.184 51.113 21.455 1.00 11.48 164 PHE A O 1
ATOM 978 N N . LYS A 1 124 ? 14.012 50.612 19.647 1.00 10.96 165 LYS A N 1
ATOM 979 C CA . LYS A 1 124 ? 12.875 50.062 20.383 1.00 11.42 165 LYS A CA 1
ATOM 980 C C . LYS A 1 124 ? 13.261 48.804 21.156 1.00 10.32 165 LYS A C 1
ATOM 981 O O . LYS A 1 124 ? 12.982 48.671 22.355 1.00 11.64 165 LYS A O 1
ATOM 987 N N . VAL A 1 125 ? 13.955 47.883 20.491 1.00 9.98 166 VAL A N 1
ATOM 988 C CA . VAL A 1 125 ? 14.339 46.645 21.150 1.00 11.07 166 VAL A CA 1
ATOM 989 C C . VAL A 1 125 ? 15.386 46.970 22.231 1.00 10.25 166 VAL A C 1
ATOM 990 O O . VAL A 1 125 ? 15.284 46.397 23.345 1.00 10.01 166 VAL A O 1
ATOM 994 N N . ALA A 1 126 ? 16.333 47.844 22.008 1.00 9.92 167 ALA A N 1
ATOM 995 C CA . ALA A 1 126 ? 17.285 48.227 23.083 1.00 9.34 167 ALA A CA 1
ATOM 996 C C . ALA A 1 126 ? 16.562 48.793 24.279 1.00 9.73 167 ALA A C 1
ATOM 997 O O . ALA A 1 126 ? 16.910 48.482 25.408 1.00 12.08 167 ALA A O 1
ATOM 999 N N . PHE A 1 127 ? 15.574 49.631 24.023 1.00 10.50 168 PHE A N 1
ATOM 1000 C CA . PHE A 1 127 ? 14.787 50.178 25.134 1.00 10.83 168 PHE A CA 1
ATOM 1001 C C . PHE A 1 127 ? 14.087 49.088 25.957 1.00 10.88 168 PHE A C 1
ATOM 1002 O O . PHE A 1 127 ? 14.062 49.144 27.175 1.00 11.76 168 PHE A O 1
ATOM 1010 N N . GLU A 1 128 ? 13.497 48.098 25.265 1.00 10.58 169 GLU A N 1
ATOM 1011 C CA . GLU A 1 128 ? 12.909 47.020 25.981 1.00 9.76 169 GLU A CA 1
ATOM 1012 C C . GLU A 1 128 ? 13.921 46.181 26.765 1.00 9.86 169 GLU A C 1
ATOM 1013 O O . GLU A 1 128 ? 13.568 45.751 27.883 1.00 11.56 169 GLU A O 1
ATOM 1019 N N . PHE A 1 129 ? 15.123 45.932 26.228 1.00 9.41 170 PHE A N 1
ATOM 1020 C CA . PHE A 1 129 ? 16.131 45.292 27.085 1.00 10.06 170 PHE A CA 1
ATOM 1021 C C . PHE A 1 129 ? 16.445 46.151 28.317 1.00 10.85 170 PHE A C 1
ATOM 1022 O O . PHE A 1 129 ? 16.573 45.665 29.455 1.00 10.87 170 PHE A O 1
ATOM 1030 N N . TRP A 1 130 ? 16.530 47.445 28.087 1.00 10.89 171 TRP A N 1
ATOM 1031 C CA . TRP A 1 130 ? 16.952 48.355 29.156 1.00 11.78 171 TRP A CA 1
ATOM 1032 C C . TRP A 1 130 ? 15.943 48.329 30.321 1.00 11.20 171 TRP A C 1
ATOM 1033 O O . TRP A 1 130 ? 16.323 48.333 31.493 1.00 12.00 171 TRP A O 1
ATOM 1044 N N . GLN A 1 131 ? 14.662 48.255 29.948 1.00 10.93 172 GLN A N 1
ATOM 1045 C CA . GLN A 1 131 ? 13.598 48.325 30.954 1.00 11.05 172 GLN A CA 1
ATOM 1046 C C . GLN A 1 131 ? 13.667 47.119 31.887 1.00 10.64 172 GLN A C 1
ATOM 1047 O O . GLN A 1 131 ? 13.233 47.222 33.035 1.00 12.50 172 GLN A O 1
ATOM 1053 N N . VAL A 1 132 ? 14.127 45.976 31.380 1.00 11.37 173 VAL A N 1
ATOM 1054 C CA . VAL A 1 132 ? 14.192 44.754 32.242 1.00 11.43 173 VAL A CA 1
ATOM 1055 C C . VAL A 1 132 ? 15.632 44.489 32.674 1.00 12.29 173 VAL A C 1
ATOM 1056 O O . VAL A 1 132 ? 15.931 43.388 33.130 1.00 14.68 173 VAL A O 1
ATOM 1060 N N . SER A 1 133 ? 16.498 45.521 32.618 1.00 12.28 174 SER A N 1
ATOM 1061 C CA . SER A 1 133 ? 17.852 45.423 33.143 1.00 12.78 174 SER A CA 1
ATOM 1062 C C . SER A 1 133 ? 18.631 44.285 32.521 1.00 15.15 174 SER A C 1
ATOM 1063 O O . SER A 1 133 ? 19.361 43.549 33.183 1.00 18.92 174 SER A O 1
ATOM 1066 N N . LEU A 1 134 ? 18.487 44.118 31.220 1.00 15.87 175 LEU A N 1
ATOM 1067 C CA . LEU A 1 134 ? 19.278 43.179 30.426 1.00 17.95 175 LEU A CA 1
ATOM 1068 C C . LEU A 1 134 ? 20.161 43.940 29.453 1.00 17.75 175 LEU A C 1
ATOM 1069 O O . LEU A 1 134 ? 19.786 45.003 28.929 1.00 18.14 175 LEU A O 1
ATOM 1074 N N . VAL A 1 135 ? 21.328 43.348 29.131 1.00 20.02 176 VAL A N 1
ATOM 1075 C CA . VAL A 1 135 ? 22.201 43.935 28.117 1.00 21.16 176 VAL A CA 1
ATOM 1076 C C . VAL A 1 135 ? 21.588 43.713 26.715 1.00 20.77 176 VAL A C 1
ATOM 1077 O O . VAL A 1 135 ? 21.248 42.563 26.385 1.00 20.65 176 VAL A O 1
ATOM 1081 N N . PRO A 1 136 ? 21.467 44.816 25.873 1.00 21.20 177 PRO A N 1
ATOM 1082 C CA . PRO A 1 136 ? 20.917 44.694 24.529 1.00 22.15 177 PRO A CA 1
ATOM 1083 C C . PRO A 1 136 ? 21.808 43.741 23.740 1.00 24.27 177 PRO A C 1
ATOM 1084 O O . PRO A 1 136 ? 23.042 43.709 23.941 1.00 26.04 177 PRO A O 1
ATOM 1088 N N . ARG A 1 137 ? 21.173 42.861 22.987 1.00 24.06 178 ARG A N 1
ATOM 1089 C CA . ARG A 1 137 ? 21.917 41.842 22.193 1.00 26.75 178 ARG A CA 1
ATOM 1090 C C . ARG A 1 137 ? 21.259 41.762 20.857 1.00 27.97 178 ARG A C 1
ATOM 1091 O O . ARG A 1 137 ? 20.045 42.073 20.796 1.00 25.79 178 ARG A O 1
ATOM 1099 N N . SER B 2 2 ? 10.269 62.757 4.829 1.00 22.94 839 SER Q N 1
ATOM 1100 C CA . SER B 2 2 ? 11.264 62.100 5.820 1.00 22.17 839 SER Q CA 1
ATOM 1101 C C . SER B 2 2 ? 10.599 61.121 6.778 1.00 21.91 839 SER Q C 1
ATOM 1102 O O . SER B 2 2 ? 9.407 61.203 7.073 1.00 23.42 839 SER Q O 1
ATOM 1105 N N . ILE B 2 3 ? 11.388 60.189 7.197 1.00 19.68 840 ILE Q N 1
ATOM 1106 C CA . ILE B 2 3 ? 10.972 59.296 8.218 1.00 15.35 840 ILE Q CA 1
ATOM 1107 C C . ILE B 2 3 ? 12.061 59.508 9.244 1.00 14.19 840 ILE Q C 1
ATOM 1108 O O . ILE B 2 3 ? 13.207 59.438 8.897 1.00 18.87 840 ILE Q O 1
ATOM 1113 N N . ASN B 2 4 ? 11.739 59.748 10.503 1.00 12.64 841 ASN Q N 1
ATOM 1114 C CA A ASN B 2 4 ? 12.706 60.074 11.559 0.70 14.20 841 ASN Q CA 1
ATOM 1115 C CA B ASN B 2 4 ? 12.809 59.938 11.507 0.30 12.40 841 ASN Q CA 1
ATOM 1116 C C . ASN B 2 4 ? 12.354 59.477 12.877 1.00 13.10 841 ASN Q C 1
ATOM 1117 O O . ASN B 2 4 ? 11.159 59.323 13.134 1.00 14.36 841 ASN Q O 1
ATOM 1126 N N . PHE B 2 5 ? 13.356 59.176 13.687 1.00 12.02 842 PHE Q N 1
ATOM 1127 C CA . PHE B 2 5 ? 13.092 58.538 15.011 1.00 11.83 842 PHE Q CA 1
ATOM 1128 C C . PHE B 2 5 ? 13.998 59.024 16.050 1.00 10.50 842 PHE Q C 1
ATOM 1129 O O . PHE B 2 5 ? 15.195 59.179 15.810 1.00 11.31 842 PHE Q O 1
ATOM 1137 N N . ASP B 2 6 ? 13.457 59.222 17.245 1.00 12.62 843 ASP Q N 1
ATOM 1138 C CA . ASP B 2 6 ? 14.254 59.560 18.418 1.00 13.60 843 ASP Q CA 1
ATOM 1139 C C . ASP B 2 6 ? 14.570 58.235 19.153 1.00 12.61 843 ASP Q C 1
ATOM 1140 O O . ASP B 2 6 ? 13.698 57.379 19.245 1.00 14.46 843 ASP Q O 1
ATOM 1145 N N . ASN B 2 7 ? 15.770 58.091 19.737 1.00 11.17 844 ASN Q N 1
ATOM 1146 C CA . ASN B 2 7 ? 16.094 56.891 20.501 1.00 12.41 844 ASN Q CA 1
ATOM 1147 C C . ASN B 2 7 ? 15.700 57.061 21.977 1.00 12.36 844 ASN Q C 1
ATOM 1148 O O . ASN B 2 7 ? 16.300 57.830 22.673 1.00 13.67 844 ASN Q O 1
ATOM 1153 N N . PRO B 2 8 ? 14.745 56.251 22.456 1.00 12.29 845 PRO Q N 1
ATOM 1154 C CA . PRO B 2 8 ? 14.394 56.368 23.874 1.00 14.25 845 PRO Q CA 1
ATOM 1155 C C . PRO B 2 8 ? 15.437 55.949 24.836 1.00 13.76 845 PRO Q C 1
ATOM 1156 O O . PRO B 2 8 ? 15.318 56.321 26.017 1.00 17.64 845 PRO Q O 1
ATOM 1160 N N . VAL B 2 9 ? 16.484 55.240 24.381 1.00 12.36 846 VAL Q N 1
ATOM 1161 C CA . VAL B 2 9 ? 17.510 54.814 25.283 1.00 15.47 846 VAL Q CA 1
ATOM 1162 C C . VAL B 2 9 ? 18.741 55.741 25.203 1.00 14.68 846 VAL Q C 1
ATOM 1163 O O . VAL B 2 9 ? 19.732 55.428 25.846 1.00 15.95 846 VAL Q O 1
ATOM 1167 N N . TYR B 2 10 ? 18.656 56.851 24.462 1.00 13.40 847 TYR Q N 1
ATOM 1168 C CA . TYR B 2 10 ? 19.809 57.783 24.386 1.00 13.87 847 TYR Q CA 1
ATOM 1169 C C . TYR B 2 10 ? 20.138 58.303 25.793 1.00 14.69 847 TYR Q C 1
ATOM 1170 O O . TYR B 2 10 ? 19.255 58.766 26.582 1.00 15.93 847 TYR Q O 1
ATOM 1179 N N . GLN B 2 11 ? 21.410 58.118 26.096 1.00 16.19 848 GLN Q N 1
ATOM 1180 C CA . GLN B 2 11 ? 21.969 58.611 27.372 1.00 17.31 848 GLN Q CA 1
ATOM 1181 C C . GLN B 2 11 ? 21.320 57.955 28.593 1.00 17.35 848 GLN Q C 1
ATOM 1182 O O . GLN B 2 11 ? 21.368 58.498 29.734 1.00 20.76 848 GLN Q O 1
ATOM 1188 N N . LYS B 2 12 ? 20.778 56.755 28.432 1.00 17.15 849 LYS Q N 1
ATOM 1189 C CA . LYS B 2 12 ? 20.027 56.182 29.593 1.00 18.71 849 LYS Q CA 1
ATOM 1190 C C . LYS B 2 12 ? 20.898 55.252 30.341 1.00 19.35 849 LYS Q C 1
ATOM 1191 O O . LYS B 2 12 ? 20.404 54.470 31.178 1.00 23.48 849 LYS Q O 1
ATOM 1197 N N . THR B 2 13 ? 22.190 55.300 30.060 1.00 19.43 850 THR Q N 1
ATOM 1198 C CA . THR B 2 13 ? 23.136 54.663 31.022 1.00 19.51 850 THR Q CA 1
ATOM 1199 C C . THR B 2 13 ? 23.018 55.407 32.371 1.00 18.07 850 THR Q C 1
ATOM 1200 O O . THR B 2 13 ? 22.630 56.572 32.479 1.00 19.22 850 THR Q O 1
ATOM 1204 N N A THR B 2 14 ? 23.212 54.633 33.415 0.70 17.79 851 THR Q N 1
ATOM 1205 N N B THR B 2 14 ? 23.495 54.758 33.435 0.30 17.38 851 THR Q N 1
ATOM 1206 C CA A THR B 2 14 ? 22.878 55.175 34.722 0.70 15.51 851 THR Q CA 1
ATOM 1207 C CA B THR B 2 14 ? 23.396 55.310 34.806 0.30 16.14 851 THR Q CA 1
ATOM 1208 C C A THR B 2 14 ? 24.140 55.506 35.508 0.70 14.71 851 THR Q C 1
ATOM 1209 C C B THR B 2 14 ? 24.753 55.803 35.305 0.30 14.30 851 THR Q C 1
ATOM 1210 O O A THR B 2 14 ? 24.032 55.896 36.580 0.70 10.41 851 THR Q O 1
ATOM 1211 O O B THR B 2 14 ? 25.772 55.379 34.792 0.30 11.59 851 THR Q O 1
#